Protein AF-G8JYZ0-F1 (afdb_monomer_lite)

Secondary structure (DSSP, 8-state):
--HHHHHHHHHTT--TT-HHHHHHHHHHHHHHHHHHHHHHH--HHHHHHHHS--

Structure (mmCIF, N/CA/C/O backbone):
data_AF-G8JYZ0-F1
#
_entry.id   AF-G8JYZ0-F1
#
loop_
_atom_site.group_PDB
_atom_site.id
_atom_site.type_symbol
_atom_site.label_atom_id
_atom_site.label_alt_id
_atom_site.label_comp_id
_atom_site.label_asym_id
_atom_site.label_entity_id
_atom_site.label_seq_id
_atom_site.pdbx_PDB_ins_code
_atom_site.Cartn_x
_atom_site.Cartn_y
_atom_site.Cartn_z
_atom_site.occupancy
_atom_site.B_iso_or_equiv
_atom_site.auth_seq_id
_atom_site.auth_comp_id
_atom_site.auth_asym_id
_atom_site.auth_atom_id
_atom_site.pdbx_PDB_model_num
ATOM 1 N N . MET A 1 1 ? -3.541 7.219 2.494 1.00 86.25 1 MET A N 1
ATOM 2 C CA . MET A 1 1 ? -4.490 6.145 2.173 1.00 86.25 1 MET A CA 1
ATOM 3 C C . MET A 1 1 ? -5.770 6.813 1.725 1.00 86.25 1 MET A C 1
ATOM 5 O O . MET A 1 1 ? -6.147 7.787 2.370 1.00 86.25 1 MET A O 1
ATOM 9 N N . ASP A 1 2 ? -6.338 6.390 0.606 1.00 92.94 2 ASP A N 1
ATOM 10 C CA . ASP A 1 2 ? -7.607 6.912 0.082 1.00 92.94 2 ASP A CA 1
ATOM 11 C C . ASP A 1 2 ? -8.785 5.967 0.392 1.00 92.94 2 ASP A C 1
ATOM 13 O O . ASP A 1 2 ? -8.611 4.924 1.034 1.00 92.94 2 ASP A O 1
ATOM 17 N N . ASP A 1 3 ? -9.999 6.381 0.019 1.00 94.50 3 ASP A N 1
ATOM 18 C CA . ASP A 1 3 ? -11.234 5.658 0.342 1.00 94.50 3 ASP A CA 1
ATOM 19 C C . ASP A 1 3 ? -11.320 4.298 -0.370 1.00 94.50 3 ASP A C 1
ATOM 21 O O . ASP A 1 3 ? -11.792 3.326 0.226 1.00 94.50 3 ASP A O 1
ATOM 25 N N . ASP A 1 4 ? -10.803 4.205 -1.598 1.00 95.75 4 ASP A N 1
ATOM 26 C CA . ASP A 1 4 ? -10.781 2.965 -2.378 1.00 95.75 4 ASP A CA 1
ATOM 27 C C . ASP A 1 4 ? -9.806 1.952 -1.761 1.00 95.75 4 ASP A C 1
ATOM 29 O O . ASP A 1 4 ? -10.136 0.777 -1.584 1.00 95.75 4 ASP A O 1
ATOM 33 N N . GLU A 1 5 ? -8.626 2.410 -1.341 1.00 92.75 5 GLU A N 1
ATOM 34 C CA . GLU A 1 5 ? -7.659 1.590 -0.608 1.00 92.75 5 GLU A CA 1
ATOM 35 C C . GLU A 1 5 ? -8.231 1.083 0.718 1.00 92.75 5 GLU A C 1
ATOM 37 O O . GLU A 1 5 ? -8.065 -0.090 1.058 1.00 92.75 5 GLU A O 1
ATOM 42 N N . CYS A 1 6 ? -8.948 1.936 1.457 1.00 94.50 6 CYS A N 1
ATOM 43 C CA . CYS A 1 6 ? -9.621 1.516 2.684 1.00 94.50 6 CYS A CA 1
ATOM 44 C C . CYS A 1 6 ? -10.693 0.454 2.414 1.00 94.50 6 CYS A C 1
ATOM 46 O O . CYS A 1 6 ? -10.838 -0.473 3.212 1.00 94.50 6 CYS A O 1
ATOM 48 N N . ALA A 1 7 ? -11.457 0.587 1.327 1.00 96.44 7 ALA A N 1
ATOM 49 C CA . ALA A 1 7 ? -12.472 -0.389 0.948 1.00 96.44 7 ALA A CA 1
ATOM 50 C C . ALA A 1 7 ? -11.843 -1.748 0.612 1.00 96.44 7 ALA A C 1
ATOM 52 O O . ALA A 1 7 ? -12.281 -2.760 1.155 1.00 96.44 7 ALA A O 1
ATOM 53 N N . ALA A 1 8 ? -10.773 -1.766 -0.186 1.00 95.56 8 ALA A N 1
ATOM 54 C CA . ALA A 1 8 ? -10.053 -2.990 -0.536 1.00 95.56 8 ALA A CA 1
ATOM 55 C C . ALA A 1 8 ? -9.444 -3.686 0.694 1.00 95.56 8 ALA A C 1
ATOM 57 O O . ALA A 1 8 ? -9.563 -4.895 0.856 1.00 95.56 8 ALA A O 1
ATOM 58 N N . ILE A 1 9 ? -8.843 -2.922 1.612 1.00 94.44 9 ILE A N 1
ATOM 59 C CA . ILE A 1 9 ? -8.278 -3.469 2.856 1.00 94.44 9 ILE A CA 1
ATOM 60 C C . ILE A 1 9 ? -9.368 -4.103 3.734 1.00 94.44 9 ILE A C 1
ATOM 62 O O . ILE A 1 9 ? -9.150 -5.161 4.327 1.00 94.44 9 ILE A O 1
ATOM 66 N N . ARG A 1 10 ? -10.545 -3.470 3.818 1.00 96.62 10 ARG A N 1
ATOM 67 C CA . ARG A 1 10 ? -11.685 -4.006 4.576 1.00 96.62 10 ARG A CA 1
ATOM 68 C C . ARG A 1 10 ? -12.271 -5.260 3.931 1.00 96.62 10 ARG A C 1
ATOM 70 O O . ARG A 1 10 ? -12.666 -6.159 4.667 1.00 96.62 10 ARG A O 1
ATOM 77 N N . ASP A 1 11 ? -12.313 -5.328 2.601 1.00 97.62 11 ASP A N 1
ATOM 78 C CA . ASP A 1 11 ? -12.766 -6.510 1.852 1.00 97.62 11 ASP A CA 1
ATOM 79 C C . ASP A 1 11 ? -11.870 -7.732 2.131 1.00 97.62 11 ASP A C 1
ATOM 81 O O . ASP A 1 11 ? -12.354 -8.838 2.355 1.00 97.62 11 ASP A O 1
ATOM 85 N N . GLU A 1 12 ? -10.565 -7.499 2.290 1.00 93.75 12 GLU A N 1
ATOM 86 C CA . GLU A 1 12 ? -9.570 -8.494 2.726 1.00 93.75 12 GLU A CA 1
ATOM 87 C C . GLU A 1 12 ? -9.641 -8.831 4.236 1.00 93.75 12 GLU A C 1
ATOM 89 O O . GLU A 1 12 ? -8.804 -9.564 4.773 1.00 93.75 12 GLU A O 1
ATOM 94 N N . GLY A 1 13 ? -10.616 -8.275 4.966 1.00 96.88 13 GLY A N 1
ATOM 95 C CA . GLY A 1 13 ? -10.818 -8.518 6.396 1.00 96.88 13 GLY A CA 1
ATOM 96 C C . GLY A 1 13 ? -9.754 -7.890 7.303 1.00 96.88 13 GLY A C 1
ATOM 97 O O . GLY A 1 13 ? -9.550 -8.352 8.428 1.00 96.88 13 GLY A O 1
ATOM 98 N N . ARG A 1 14 ? -9.048 -6.858 6.830 1.00 96.25 14 ARG A N 1
ATOM 99 C CA . ARG A 1 14 ? -8.027 -6.125 7.593 1.00 96.25 14 ARG A CA 1
ATOM 100 C C . ARG A 1 14 ? -8.567 -4.780 8.084 1.00 96.25 14 ARG A C 1
ATOM 102 O O . ARG A 1 14 ? -9.460 -4.192 7.477 1.00 96.25 14 ARG A O 1
ATOM 109 N N . ASP A 1 15 ? -8.005 -4.274 9.184 1.00 96.19 15 ASP A N 1
ATOM 110 C CA . ASP A 1 15 ? -8.294 -2.916 9.654 1.00 9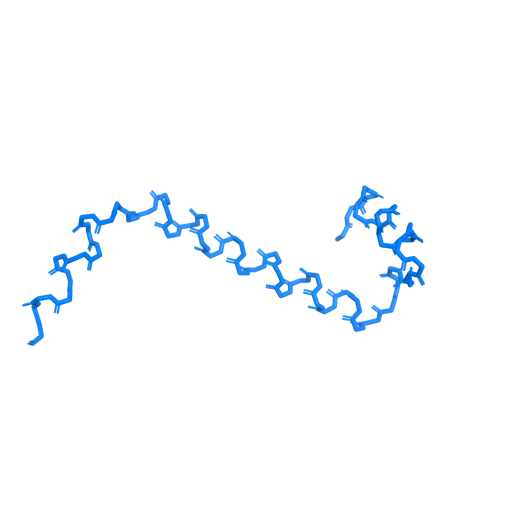6.19 15 ASP A CA 1
ATOM 111 C C . ASP A 1 15 ? -7.365 -1.916 8.942 1.00 96.19 15 ASP A C 1
ATOM 113 O O . ASP A 1 15 ? -6.150 -1.979 9.136 1.00 96.19 15 ASP A O 1
ATOM 117 N N . PRO A 1 16 ? -7.891 -0.975 8.138 1.00 94.19 16 PRO A N 1
ATOM 118 C CA . PRO A 1 16 ? -7.074 0.064 7.510 1.00 94.19 16 PRO A CA 1
ATOM 119 C C . PRO A 1 16 ? -6.418 1.013 8.521 1.00 94.19 16 PRO A C 1
ATOM 121 O O . PRO A 1 16 ? -5.436 1.671 8.190 1.00 94.19 16 PRO A O 1
ATOM 124 N N . SER A 1 17 ? -6.918 1.075 9.755 1.00 95.00 17 SER A N 1
ATOM 125 C CA . SER A 1 17 ? -6.337 1.883 10.833 1.00 95.00 17 SER A CA 1
ATOM 126 C C . SER A 1 17 ? -5.198 1.165 11.561 1.00 95.00 17 SER A C 1
ATOM 128 O O . SER A 1 17 ? -4.513 1.796 12.368 1.00 95.00 17 SER A O 1
ATOM 130 N N . ASP A 1 18 ? -4.985 -0.131 11.293 1.00 97.06 18 ASP A N 1
ATOM 131 C CA . ASP A 1 18 ? -3.888 -0.896 11.879 1.00 97.06 18 ASP A CA 1
ATOM 132 C C . ASP A 1 18 ? -2.546 -0.285 11.425 1.00 97.06 18 ASP A C 1
ATOM 134 O O . ASP A 1 18 ? -2.261 -0.234 10.221 1.00 97.06 18 ASP A O 1
ATOM 138 N N . PRO A 1 19 ? -1.684 0.159 12.360 1.00 96.81 19 PRO A N 1
ATOM 139 C CA . PRO A 1 19 ? -0.381 0.728 12.029 1.00 96.81 19 PRO A CA 1
ATOM 140 C C . PRO A 1 19 ? 0.485 -0.175 11.140 1.00 96.81 19 PRO A C 1
ATOM 142 O O . PRO A 1 19 ? 1.268 0.330 10.331 1.00 96.81 19 PRO A O 1
ATOM 145 N N . ALA A 1 20 ? 0.357 -1.501 11.259 1.00 96.88 20 ALA A N 1
ATOM 146 C CA . ALA A 1 20 ? 1.081 -2.449 10.419 1.00 96.88 20 ALA A CA 1
ATOM 147 C C . ALA A 1 20 ? 0.589 -2.413 8.965 1.00 96.88 20 ALA A C 1
ATOM 149 O O . ALA A 1 20 ? 1.405 -2.442 8.043 1.00 96.88 20 ALA A O 1
ATOM 150 N N . VAL A 1 21 ? -0.725 -2.292 8.757 1.00 95.06 21 VAL A N 1
ATOM 151 C CA . VAL A 1 21 ? -1.340 -2.174 7.427 1.00 95.06 21 VAL A CA 1
ATOM 152 C C . VAL A 1 21 ? -0.941 -0.856 6.772 1.00 95.06 21 VAL A C 1
ATOM 154 O O . VAL A 1 21 ? -0.500 -0.852 5.623 1.00 95.06 21 VAL A O 1
ATOM 157 N N . VAL A 1 22 ? -1.003 0.247 7.522 1.00 95.94 22 VAL A N 1
ATOM 158 C CA . VAL A 1 22 ? -0.576 1.568 7.038 1.00 95.94 22 VAL A CA 1
ATOM 159 C C . VAL A 1 22 ? 0.897 1.547 6.625 1.00 95.94 22 VAL A C 1
ATOM 161 O O . VAL A 1 22 ? 1.236 1.978 5.525 1.00 95.94 22 VAL A O 1
ATOM 164 N N . SER A 1 23 ? 1.769 1.000 7.476 1.00 96.44 23 SER A N 1
ATOM 165 C CA . SER A 1 23 ? 3.208 0.908 7.203 1.00 96.44 23 SER A CA 1
ATOM 166 C C . SER A 1 23 ? 3.515 0.052 5.967 1.00 96.44 23 SER A C 1
ATOM 168 O O . SER A 1 23 ? 4.317 0.445 5.116 1.00 96.44 23 SER A O 1
ATOM 170 N N . ALA A 1 24 ? 2.840 -1.094 5.825 1.00 95.38 24 ALA A N 1
ATOM 171 C CA . ALA A 1 24 ? 3.000 -1.972 4.670 1.00 95.38 24 ALA A CA 1
ATOM 172 C C . ALA A 1 24 ? 2.547 -1.294 3.368 1.00 95.38 24 ALA A C 1
ATOM 174 O O . ALA A 1 24 ? 3.271 -1.319 2.369 1.00 95.38 24 ALA A O 1
ATOM 175 N N . LEU A 1 25 ? 1.384 -0.636 3.383 1.00 93.56 25 LEU A N 1
ATOM 176 C CA . LEU A 1 25 ? 0.863 0.076 2.219 1.00 93.56 25 LEU A 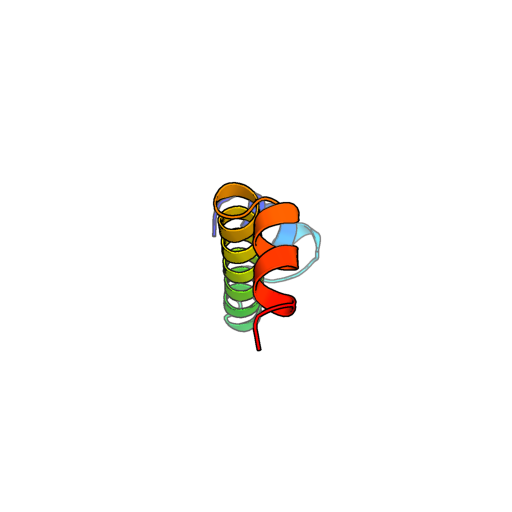CA 1
ATOM 177 C C . LEU A 1 25 ? 1.797 1.221 1.798 1.00 93.56 25 LEU A C 1
ATOM 179 O O . LEU A 1 25 ? 2.100 1.371 0.613 1.00 93.56 25 LEU A O 1
ATOM 183 N N . ASP A 1 26 ? 2.319 1.987 2.756 1.00 95.06 26 ASP A N 1
ATOM 184 C CA . ASP A 1 26 ? 3.292 3.048 2.487 1.00 95.06 26 ASP A CA 1
ATOM 185 C C . ASP A 1 26 ? 4.575 2.508 1.838 1.00 95.06 26 ASP A C 1
ATOM 187 O O . ASP A 1 26 ? 5.107 3.112 0.899 1.00 95.06 26 ASP A O 1
ATOM 191 N N . GLN A 1 27 ? 5.066 1.349 2.285 1.00 95.56 27 GLN A N 1
ATOM 192 C CA . GLN A 1 27 ? 6.242 0.709 1.695 1.00 95.56 27 GLN A CA 1
ATOM 193 C C . GLN A 1 27 ? 5.991 0.266 0.245 1.00 95.56 27 GLN A C 1
ATOM 195 O O . GLN A 1 27 ? 6.844 0.488 -0.625 1.00 95.56 27 GLN A O 1
ATOM 200 N N . VAL A 1 28 ? 4.813 -0.297 -0.038 1.00 93.81 28 VAL A N 1
ATOM 201 C CA . VAL A 1 28 ? 4.407 -0.678 -1.400 1.00 93.81 28 VAL A CA 1
ATOM 202 C C . VAL A 1 28 ? 4.338 0.555 -2.298 1.00 93.81 28 VAL A C 1
ATOM 204 O O . VAL A 1 28 ? 4.955 0.577 -3.365 1.00 93.81 28 VAL A O 1
ATOM 207 N N . LYS A 1 29 ? 3.676 1.628 -1.849 1.00 93.44 29 LYS A N 1
ATOM 208 C CA . LYS A 1 29 ? 3.559 2.874 -2.622 1.00 93.44 29 LYS A CA 1
ATOM 209 C C . LYS A 1 29 ? 4.910 3.502 -2.932 1.00 93.44 29 LYS A C 1
ATOM 211 O O . LYS A 1 29 ? 5.137 3.924 -4.064 1.00 93.44 29 LYS A O 1
ATOM 216 N N . ARG A 1 30 ? 5.821 3.551 -1.955 1.00 93.88 30 ARG A N 1
ATOM 217 C CA . ARG A 1 30 ? 7.185 4.065 -2.167 1.00 93.88 30 ARG A CA 1
ATOM 218 C C . ARG A 1 30 ? 7.939 3.240 -3.202 1.00 93.88 30 ARG A C 1
ATOM 220 O O . ARG A 1 30 ? 8.562 3.815 -4.090 1.00 93.88 30 ARG A O 1
ATOM 227 N N . THR A 1 31 ? 7.840 1.916 -3.123 1.00 92.56 31 THR A N 1
ATOM 228 C CA . THR A 1 31 ? 8.480 1.005 -4.082 1.00 92.56 31 THR A CA 1
ATOM 229 C C . THR A 1 31 ? 7.935 1.210 -5.495 1.00 92.56 31 THR A C 1
ATOM 231 O O . THR A 1 31 ? 8.709 1.361 -6.438 1.00 92.56 31 THR A O 1
ATOM 234 N N . LEU A 1 32 ? 6.612 1.301 -5.651 1.00 90.25 32 LEU A N 1
ATOM 235 C CA . LEU A 1 32 ? 5.979 1.559 -6.947 1.00 90.25 32 LEU A CA 1
ATOM 236 C C . LEU A 1 32 ? 6.327 2.945 -7.495 1.00 90.25 32 LEU A C 1
ATOM 238 O O . LEU A 1 32 ? 6.573 3.094 -8.691 1.00 90.25 32 LEU A O 1
ATOM 242 N N . HIS A 1 33 ? 6.384 3.960 -6.631 1.00 89.94 33 HIS A N 1
ATOM 243 C CA . HIS A 1 33 ? 6.794 5.300 -7.029 1.00 89.94 33 HIS A CA 1
ATOM 244 C C . HIS A 1 33 ? 8.245 5.320 -7.513 1.00 89.94 33 HIS A C 1
ATOM 246 O O . HIS A 1 33 ? 8.523 5.919 -8.548 1.00 89.94 33 HIS A O 1
ATOM 252 N N . LEU A 1 34 ? 9.147 4.632 -6.808 1.00 89.12 34 LEU A N 1
ATOM 253 C CA . LEU A 1 34 ? 10.541 4.482 -7.217 1.00 89.12 34 LEU A CA 1
ATOM 254 C C . LEU A 1 34 ? 10.644 3.765 -8.564 1.00 89.12 34 LEU A C 1
ATOM 256 O O . LEU A 1 34 ? 11.340 4.247 -9.451 1.00 89.12 34 LEU A O 1
ATOM 260 N N . TYR A 1 35 ? 9.918 2.660 -8.744 1.00 85.62 35 TYR A N 1
ATOM 261 C CA . TYR A 1 35 ? 9.911 1.931 -10.009 1.00 85.62 35 TYR A CA 1
ATOM 262 C C . TYR A 1 35 ? 9.393 2.797 -11.160 1.00 85.62 35 TYR A C 1
ATOM 264 O O . TYR A 1 35 ? 10.033 2.880 -12.202 1.00 85.62 35 TYR A O 1
ATOM 272 N N . ARG A 1 36 ? 8.278 3.511 -10.961 1.00 86.56 36 ARG A N 1
ATOM 273 C CA . ARG A 1 36 ? 7.737 4.440 -11.963 1.00 86.56 36 ARG A CA 1
ATOM 274 C C . ARG A 1 36 ? 8.710 5.574 -12.267 1.00 86.56 36 ARG A C 1
ATOM 276 O O . ARG A 1 36 ? 8.862 5.948 -13.423 1.00 86.56 36 ARG A O 1
ATOM 283 N N . HIS A 1 37 ? 9.361 6.120 -11.243 1.00 82.19 37 HIS A N 1
ATOM 284 C CA . HIS A 1 37 ? 10.362 7.162 -11.419 1.00 82.19 37 HIS A CA 1
ATOM 285 C C . HIS A 1 37 ? 11.532 6.652 -12.260 1.00 82.19 37 HIS A C 1
A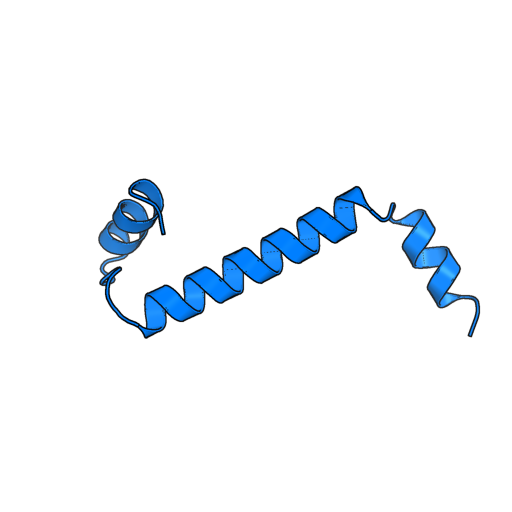TOM 287 O O . HIS A 1 37 ? 11.896 7.305 -13.232 1.00 82.19 37 HIS A O 1
ATOM 293 N N . LEU A 1 38 ? 12.061 5.467 -11.948 1.00 80.00 38 LEU A N 1
ATOM 294 C CA . LEU A 1 38 ? 13.128 4.829 -12.720 1.00 80.00 38 LEU A CA 1
ATOM 295 C C . LEU A 1 38 ? 12.691 4.539 -14.158 1.00 80.00 38 LEU A C 1
ATOM 297 O O . LEU A 1 38 ? 13.398 4.916 -15.080 1.00 80.00 38 LEU A O 1
ATOM 301 N N . ALA A 1 39 ? 11.504 3.967 -14.357 1.00 80.50 39 ALA A N 1
ATOM 302 C CA . ALA A 1 39 ? 10.968 3.659 -15.682 1.00 80.50 39 ALA A CA 1
ATOM 303 C C . ALA A 1 39 ? 10.739 4.905 -16.560 1.00 80.50 39 ALA A C 1
ATOM 305 O O . ALA A 1 39 ? 10.727 4.799 -17.782 1.00 80.50 39 ALA A O 1
ATOM 306 N N . TRP A 1 40 ? 10.531 6.081 -15.958 1.00 73.19 40 TRP A N 1
ATOM 307 C CA . TRP A 1 40 ? 10.381 7.347 -16.686 1.00 73.19 40 TRP A CA 1
ATOM 308 C C . TRP A 1 40 ? 11.677 8.142 -16.841 1.00 73.19 40 TRP A C 1
ATOM 310 O O . TRP A 1 40 ? 11.766 8.963 -17.749 1.00 73.19 40 TRP A O 1
ATOM 320 N N . THR A 1 41 ? 12.660 7.945 -15.961 1.00 69.44 41 THR A N 1
ATOM 321 C CA . THR A 1 41 ? 13.936 8.685 -15.995 1.00 69.44 41 THR A CA 1
ATOM 322 C C . THR A 1 41 ? 15.053 7.933 -16.700 1.00 69.44 41 THR A C 1
ATOM 324 O O . THR A 1 41 ? 15.982 8.570 -17.185 1.00 69.44 41 THR A O 1
ATOM 327 N N . PHE A 1 42 ? 14.959 6.610 -16.781 1.00 57.38 42 PHE A N 1
ATOM 328 C CA . PHE A 1 42 ? 15.930 5.756 -17.442 1.00 57.38 42 PHE A CA 1
ATOM 329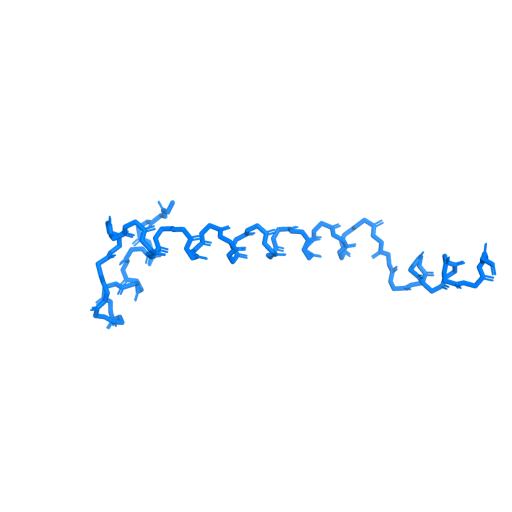 C C . PHE A 1 42 ? 15.198 4.842 -18.416 1.00 57.38 42 PHE A C 1
ATOM 331 O O . PHE A 1 42 ? 14.292 4.100 -18.029 1.00 57.38 42 PHE A O 1
ATOM 338 N N . THR A 1 43 ? 15.604 4.865 -19.683 1.00 63.62 43 THR A N 1
ATOM 339 C CA . THR A 1 43 ? 15.285 3.744 -20.567 1.00 63.62 43 THR A CA 1
ATOM 340 C C . THR A 1 43 ? 16.146 2.543 -20.160 1.00 63.62 43 THR A C 1
ATOM 342 O O . THR A 1 43 ? 17.194 2.708 -19.534 1.00 63.62 43 THR A O 1
ATOM 345 N N . ALA A 1 44 ? 15.719 1.316 -20.476 1.00 60.38 44 ALA A N 1
ATOM 346 C CA . ALA A 1 44 ? 16.525 0.118 -20.197 1.00 60.38 44 ALA A CA 1
ATOM 347 C C . ALA A 1 44 ? 17.956 0.226 -20.783 1.00 60.38 44 ALA A C 1
ATOM 349 O O . ALA A 1 44 ? 18.900 -0.285 -20.189 1.00 60.38 44 ALA A O 1
ATOM 350 N N . ASP A 1 45 ? 18.112 0.982 -21.876 1.00 59.50 45 ASP A N 1
ATOM 351 C CA . ASP A 1 45 ? 19.379 1.317 -22.542 1.00 59.50 45 ASP A CA 1
ATOM 352 C C . ASP A 1 45 ? 20.312 2.198 -21.672 1.00 59.50 45 ASP A C 1
ATOM 354 O O . ASP A 1 45 ? 21.527 1.990 -21.611 1.00 59.50 45 ASP A O 1
ATOM 358 N N . ASP A 1 46 ? 19.751 3.137 -20.899 1.00 62.69 46 ASP A N 1
ATOM 359 C CA . ASP A 1 46 ? 20.516 3.999 -19.982 1.00 62.69 46 ASP A CA 1
ATOM 360 C C . ASP A 1 46 ? 21.034 3.248 -18.736 1.00 62.69 46 ASP A C 1
ATOM 362 O O . ASP A 1 46 ? 21.979 3.685 -18.070 1.00 62.69 46 ASP A O 1
ATOM 366 N N . LEU A 1 47 ? 20.399 2.126 -18.383 1.00 59.81 47 LEU A N 1
ATOM 367 C CA . LEU A 1 47 ? 20.817 1.259 -17.277 1.00 59.81 47 LEU A CA 1
ATOM 368 C C . LEU A 1 47 ? 21.909 0.271 -17.714 1.00 59.81 47 LEU A C 1
ATOM 370 O O . LEU A 1 47 ? 22.835 0.012 -16.943 1.00 59.81 47 LEU A O 1
ATOM 374 N N . ASP A 1 48 ? 21.859 -0.222 -18.954 1.00 60.38 48 ASP A N 1
ATOM 375 C CA . ASP A 1 48 ? 22.837 -1.181 -19.487 1.00 60.38 48 ASP A CA 1
ATOM 376 C C . ASP A 1 48 ? 24.223 -0.536 -19.688 1.00 60.38 48 ASP A C 1
ATOM 378 O O . ASP A 1 48 ? 25.257 -1.074 -19.281 1.00 60.38 48 ASP A O 1
ATOM 382 N N . THR A 1 49 ? 24.253 0.702 -20.188 1.00 57.22 49 THR A N 1
ATOM 383 C CA . THR A 1 49 ? 25.495 1.467 -20.417 1.00 57.22 49 THR A CA 1
ATOM 384 C C . THR A 1 49 ? 26.236 1.865 -19.133 1.00 57.22 49 THR A C 1
ATOM 386 O O . THR A 1 49 ? 27.455 2.053 -19.156 1.00 57.22 49 THR A O 1
ATOM 389 N N . ARG A 1 50 ? 25.551 1.944 -17.984 1.00 56.25 50 ARG A N 1
ATOM 390 C CA . ARG A 1 50 ? 26.180 2.23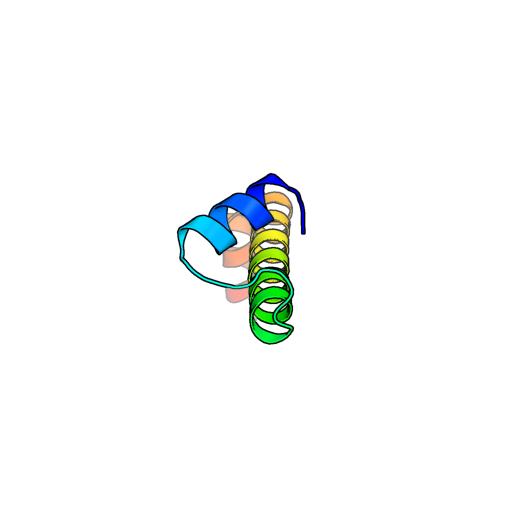4 -16.679 1.00 56.25 50 ARG A CA 1
ATOM 391 C C . ARG A 1 50 ? 26.828 1.023 -16.020 1.00 56.25 50 ARG A C 1
ATOM 393 O O . ARG A 1 50 ? 27.725 1.197 -15.196 1.00 56.25 50 ARG A O 1
ATOM 400 N N . THR A 1 51 ? 26.407 -0.185 -16.379 1.00 56.00 51 THR A N 1
ATOM 401 C CA . THR A 1 51 ? 26.936 -1.426 -15.792 1.00 56.00 51 THR A CA 1
ATOM 402 C C . THR A 1 51 ? 28.264 -1.843 -16.435 1.00 56.00 51 THR A C 1
ATOM 404 O O . THR A 1 51 ? 29.032 -2.590 -15.836 1.00 56.00 51 THR A O 1
ATOM 407 N N . LEU A 1 52 ? 28.573 -1.309 -17.622 1.00 54.09 52 LEU A N 1
ATOM 408 C CA . LEU A 1 52 ? 29.772 -1.628 -18.407 1.00 54.09 52 LEU A CA 1
ATOM 409 C C . LEU A 1 52 ? 30.951 -0.657 -18.200 1.00 54.09 52 LEU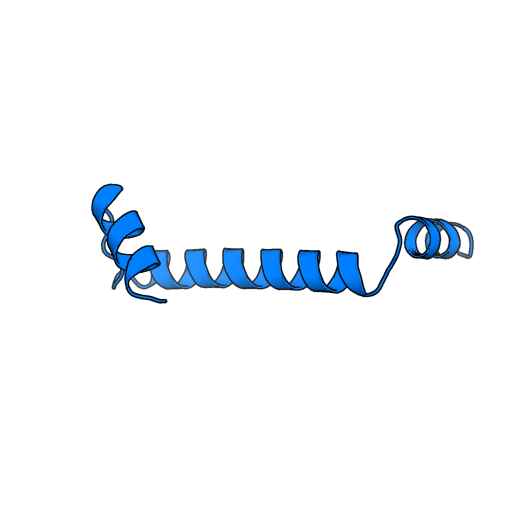 A C 1
ATOM 411 O O . LEU A 1 52 ? 32.022 -0.880 -18.756 1.00 54.09 52 LEU A O 1
ATOM 415 N N . HIS A 1 53 ? 30.785 0.402 -17.399 1.00 50.50 53 HIS A N 1
ATOM 416 C CA . HIS A 1 53 ? 31.817 1.423 -17.158 1.00 50.50 53 HIS A CA 1
ATOM 417 C C . HIS A 1 53 ? 32.426 1.387 -15.742 1.00 50.50 53 HIS A C 1
ATOM 419 O O . HIS A 1 53 ? 32.825 2.428 -15.215 1.00 50.50 53 HIS A O 1
ATOM 425 N N . ARG A 1 54 ? 32.525 0.204 -15.121 1.00 47.00 54 ARG A N 1
ATOM 426 C CA . ARG A 1 54 ? 33.260 0.019 -13.859 1.00 47.00 54 ARG A CA 1
ATOM 427 C C . ARG A 1 54 ? 34.529 -0.798 -14.042 1.00 47.00 54 ARG A C 1
ATOM 429 O O . ARG A 1 54 ? 34.450 -1.848 -14.709 1.00 47.00 54 ARG A O 1
#

Radius of gyration: 17.0 Å; chains: 1; bounding box: 46×17×35 Å

Sequence (54 aa):
MDDDECAAIRDEGRDPSDPAVVSALDQVKRTLHLYRHLAWTFTADDLDTRTLHR

pLDDT: mean 83.57, std 15.98, range [47.0, 97.62]

Organism: NCBI:txid1051973

Foldseek 3Di:
DDPVVCVVCVVVVHHCPPPVNVVVVVVVVVVVVVVVVCVVPDDPVNVVVVVPPD